Protein AF-A0AAE4YAX9-F1 (afdb_monomer_lite)

Organism: NCBI:txid2699202

Radius of gyration: 27.46 Å; chains: 1; bounding box: 57×36×73 Å

Secondary structure (DSSP, 8-state):
--EE-S-SSPPPPS--HHHHHHHHHHHHHHHHHHHHHHHHHHHHHHS-----------TT---TTTSPPHHHHHHHHHHHHHHHHHHHHHTSGGGS-HHHHHHHGGGTT-EE----S-HHHHHHHHHHHHHH--

Sequence (134 aa):
MPTFPFIKCPFPPNQTQRDLESHLVEVLRKLRRARAVKMVDLSNEAEGAQSTPSEDLPEEIKSPVVHVVNDDHDRISRRAKALTDRRQAASGMAHLKKEDRERLFPLRDGINLFRLANEHRADEIAAEMQAEFP

Foldseek 3Di:
DDFDQPDPFQQQDPDDLVNQLVVVLVVQLVVLVVVVVVVVVVVVVVDPDDDDPDVDPDPVVVDPSNDQDPVNSVVSSVVSVVVSVVSCVRRVCVPPDPVVSVVCVVCNRGDDDDDDPDPVVVVVVVVVVVVVPD

Structure (mmCIF, N/CA/C/O backbone):
data_AF-A0AAE4YAX9-F1
#
_entry.id   AF-A0AAE4YAX9-F1
#
loop_
_atom_site.group_PDB
_atom_site.id
_atom_site.type_symbol
_atom_site.label_atom_id
_atom_site.label_alt_id
_atom_site.label_comp_id
_atom_site.label_asym_id
_atom_site.label_entity_id
_atom_site.label_seq_id
_atom_site.pdbx_PDB_ins_code
_atom_site.Cartn_x
_atom_site.Cartn_y
_atom_site.Cartn_z
_atom_site.occupancy
_atom_site.B_iso_or_equiv
_atom_site.auth_seq_id
_atom_site.auth_comp_id
_atom_site.auth_asym_id
_atom_site.auth_atom_id
_atom_site.pdbx_PDB_model_num
ATOM 1 N N . MET A 1 1 ? -1.340 -14.729 23.002 1.00 66.69 1 MET A N 1
ATOM 2 C CA . MET A 1 1 ? -2.642 -14.063 23.213 1.00 66.69 1 MET A CA 1
ATOM 3 C C . MET A 1 1 ? -3.319 -13.950 21.857 1.00 66.69 1 MET A C 1
ATOM 5 O O . MET A 1 1 ? -2.616 -13.597 20.917 1.00 66.69 1 MET A O 1
ATOM 9 N N . PRO A 1 2 ? -4.596 -14.331 21.708 1.00 79.75 2 PRO A N 1
ATOM 10 C CA . PRO A 1 2 ? -5.304 -14.201 20.437 1.00 79.75 2 PRO A CA 1
ATOM 11 C C . PRO A 1 2 ? -5.568 -12.723 20.109 1.00 79.75 2 PRO A C 1
ATOM 13 O O . PRO A 1 2 ? -6.135 -11.998 20.926 1.00 79.75 2 PRO A O 1
ATOM 16 N N . THR A 1 3 ? -5.154 -12.293 18.918 1.00 82.88 3 THR A N 1
ATOM 17 C CA . THR A 1 3 ? -5.446 -10.970 18.351 1.00 82.88 3 THR A CA 1
ATOM 18 C C . THR A 1 3 ? -6.750 -11.025 17.566 1.00 82.88 3 THR A C 1
ATOM 20 O O . THR A 1 3 ? -6.938 -11.898 16.718 1.00 82.88 3 THR A O 1
ATOM 23 N N . PHE A 1 4 ? -7.655 -10.087 17.833 1.00 83.88 4 PHE A N 1
ATOM 24 C CA . PHE A 1 4 ? -8.945 -9.994 17.154 1.00 83.88 4 PHE A CA 1
ATOM 25 C C . PHE A 1 4 ? -8.946 -8.827 16.166 1.00 83.88 4 PHE A C 1
ATOM 27 O O . PHE A 1 4 ? -8.531 -7.726 16.533 1.00 83.88 4 PHE A O 1
ATOM 34 N N . PRO A 1 5 ? -9.410 -9.023 14.919 1.00 84.62 5 PRO A N 1
ATOM 35 C CA . PRO A 1 5 ? -9.427 -7.952 13.933 1.00 84.62 5 PRO A CA 1
ATOM 36 C C . PRO A 1 5 ? -10.424 -6.864 14.346 1.00 84.62 5 PRO A C 1
ATOM 38 O O . PRO A 1 5 ? -11.595 -7.152 14.586 1.00 84.62 5 PRO A O 1
ATOM 41 N N . PHE A 1 6 ? -9.965 -5.612 14.393 1.00 83.62 6 PHE A N 1
ATOM 42 C CA . PHE A 1 6 ? -10.812 -4.468 14.745 1.00 83.62 6 PHE A CA 1
ATOM 43 C C . PHE A 1 6 ? -11.807 -4.111 13.626 1.00 83.62 6 PHE A C 1
ATOM 45 O O . PHE A 1 6 ? -12.969 -3.821 13.895 1.00 83.62 6 PHE A O 1
ATOM 52 N N . ILE A 1 7 ? -11.378 -4.166 12.358 1.00 82.94 7 ILE A N 1
ATOM 53 C CA . ILE A 1 7 ? -12.213 -3.883 11.178 1.00 82.94 7 ILE A CA 1
ATOM 54 C C . ILE A 1 7 ? -11.975 -4.963 10.115 1.00 82.94 7 ILE A C 1
ATOM 56 O O . ILE A 1 7 ? -10.854 -5.432 9.925 1.00 82.94 7 ILE A O 1
ATOM 60 N N . LYS A 1 8 ? -13.025 -5.327 9.366 1.00 80.19 8 LYS A N 1
ATOM 61 C CA . LYS A 1 8 ? -12.961 -6.229 8.198 1.00 80.19 8 LYS A CA 1
ATOM 62 C C . LYS A 1 8 ? -12.505 -5.511 6.917 1.00 80.19 8 LYS A C 1
ATOM 64 O O . LYS A 1 8 ? -13.091 -5.705 5.857 1.00 80.19 8 LYS A O 1
ATOM 69 N N . CYS A 1 9 ? -11.487 -4.664 7.015 1.00 79.50 9 CYS A N 1
ATOM 70 C CA . CYS A 1 9 ? -10.942 -3.908 5.891 1.00 79.50 9 CYS A CA 1
ATOM 71 C C . CYS A 1 9 ? -9.419 -4.059 5.884 1.00 79.50 9 CYS A C 1
ATOM 73 O O . CYS A 1 9 ? -8.801 -3.927 6.943 1.00 79.50 9 CYS A O 1
ATOM 75 N N . PRO A 1 10 ? -8.793 -4.324 4.726 1.00 80.88 10 PRO A N 1
ATOM 76 C CA . PRO A 1 10 ? -7.345 -4.413 4.657 1.00 80.88 10 PRO A CA 1
ATOM 77 C C . PRO A 1 10 ? -6.744 -3.016 4.815 1.00 80.88 10 PRO A C 1
ATOM 79 O O . PRO A 1 10 ? -7.049 -2.106 4.041 1.00 80.88 10 PRO A O 1
ATOM 82 N N . PHE A 1 11 ? -5.867 -2.843 5.801 1.00 81.00 11 PHE A N 1
ATOM 83 C CA . PHE A 1 11 ? -5.126 -1.597 5.953 1.00 81.00 11 PHE A CA 1
ATOM 84 C C . PHE A 1 11 ? -4.181 -1.420 4.758 1.00 81.00 11 PHE A C 1
ATOM 86 O O . PHE A 1 11 ? -3.467 -2.363 4.395 1.00 81.00 11 PHE A O 1
ATOM 93 N N . PRO A 1 12 ? -4.158 -0.238 4.114 1.00 78.19 12 PRO A N 1
ATOM 94 C CA . PRO A 1 12 ? -3.189 0.014 3.065 1.00 78.19 12 PRO A CA 1
ATOM 95 C C . PRO A 1 12 ? -1.774 -0.087 3.660 1.00 78.19 12 PRO A C 1
ATOM 97 O O . PRO A 1 12 ? -1.552 0.341 4.795 1.00 78.19 12 PRO A O 1
ATOM 100 N N . PRO A 1 13 ? -0.804 -0.655 2.925 1.00 78.12 13 PRO A N 1
ATOM 101 C CA . PRO A 1 13 ? 0.565 -0.752 3.412 1.00 78.12 13 PRO A CA 1
ATOM 102 C C . PRO A 1 13 ? 1.145 0.644 3.666 1.00 78.12 13 PRO A C 1
ATOM 104 O O . PRO A 1 13 ? 0.860 1.575 2.915 1.00 78.12 13 PRO A O 1
ATOM 107 N N . ASN A 1 14 ? 2.041 0.756 4.650 1.00 75.19 14 ASN A N 1
ATOM 108 C CA . ASN A 1 14 ? 2.781 1.981 5.004 1.00 75.19 14 ASN A CA 1
ATOM 109 C C . ASN A 1 14 ? 3.784 2.470 3.947 1.00 75.19 14 ASN A C 1
ATOM 111 O O . ASN A 1 14 ? 4.715 3.205 4.255 1.00 75.19 14 ASN A O 1
ATOM 115 N N . GLN A 1 15 ? 3.627 2.042 2.701 1.00 79.19 15 GLN A N 1
ATOM 116 C CA . GLN A 1 15 ? 4.471 2.486 1.608 1.00 79.19 15 GLN A CA 1
ATOM 117 C C . GLN A 1 15 ? 3.953 3.818 1.092 1.00 79.19 15 GLN A C 1
ATOM 119 O O . GLN A 1 15 ? 2.819 3.921 0.615 1.00 79.19 15 GLN A O 1
ATOM 124 N N . THR A 1 16 ? 4.806 4.829 1.155 1.00 85.31 16 THR A N 1
ATOM 125 C CA . THR A 1 16 ? 4.546 6.110 0.512 1.00 85.31 16 THR A CA 1
ATOM 126 C C . THR A 1 16 ? 4.701 5.982 -1.005 1.00 85.31 16 THR A C 1
ATOM 128 O O . THR A 1 16 ? 5.295 5.032 -1.523 1.00 85.31 16 THR A O 1
ATOM 131 N N . GLN A 1 17 ? 4.190 6.965 -1.751 1.00 87.81 17 GLN A N 1
ATOM 132 C CA . GLN A 1 17 ? 4.397 7.024 -3.201 1.00 87.81 17 GLN A CA 1
ATOM 133 C C . GLN A 1 17 ? 5.893 6.989 -3.561 1.00 87.81 17 GLN A C 1
ATOM 135 O O . GLN A 1 17 ? 6.274 6.301 -4.503 1.00 87.81 17 GLN A O 1
ATOM 140 N N . ARG A 1 18 ? 6.746 7.664 -2.780 1.00 88.44 18 ARG A N 1
ATOM 141 C CA . ARG A 1 18 ? 8.202 7.700 -2.999 1.00 88.44 18 ARG A CA 1
ATOM 142 C C . ARG A 1 18 ? 8.847 6.324 -2.847 1.00 88.44 18 ARG A C 1
ATOM 144 O O . ARG A 1 18 ? 9.735 5.977 -3.625 1.00 88.44 18 ARG A O 1
ATOM 151 N N . ASP A 1 19 ? 8.374 5.527 -1.893 1.00 90.75 19 AS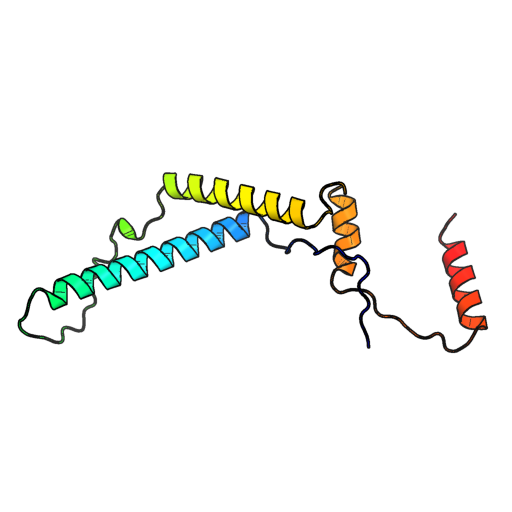P A N 1
ATOM 152 C CA . ASP A 1 19 ? 8.872 4.163 -1.684 1.00 90.75 19 ASP A CA 1
ATOM 153 C C . ASP A 1 19 ? 8.522 3.278 -2.884 1.00 90.75 19 ASP A C 1
ATOM 155 O O . ASP A 1 19 ? 9.345 2.496 -3.360 1.00 90.75 19 ASP A O 1
ATOM 159 N N . LEU A 1 20 ? 7.313 3.451 -3.428 1.00 91.31 20 LEU A N 1
ATOM 160 C CA . LEU A 1 20 ? 6.885 2.759 -4.641 1.00 91.31 20 LEU A CA 1
ATOM 161 C C . LEU A 1 20 ? 7.683 3.194 -5.867 1.00 91.31 20 LEU A C 1
ATOM 163 O O . LEU A 1 20 ? 8.070 2.345 -6.664 1.00 91.31 20 LEU A O 1
ATOM 167 N N . GLU A 1 21 ? 7.951 4.487 -6.026 1.00 92.81 21 GLU A N 1
ATOM 168 C CA . GLU A 1 21 ? 8.785 4.993 -7.118 1.00 92.81 21 GLU A CA 1
ATOM 169 C C . GLU A 1 21 ? 10.198 4.406 -7.048 1.00 92.81 21 GLU A C 1
ATOM 171 O O . GLU A 1 21 ? 10.691 3.869 -8.041 1.00 92.81 21 GLU A O 1
ATOM 176 N N . SER A 1 22 ? 10.805 4.416 -5.860 1.00 90.44 22 SER A N 1
ATOM 177 C CA . SER A 1 22 ? 12.138 3.855 -5.610 1.00 90.44 22 SER A CA 1
ATOM 178 C C . SER A 1 22 ? 12.183 2.362 -5.936 1.00 90.44 22 SER A C 1
ATOM 180 O O . SER A 1 22 ? 13.032 1.908 -6.706 1.00 90.44 22 SER A O 1
ATOM 182 N N . HIS A 1 23 ? 11.194 1.603 -5.458 1.00 92.25 23 HIS A N 1
ATOM 183 C CA . HIS A 1 23 ? 11.066 0.183 -5.768 1.00 92.25 23 HIS A CA 1
ATOM 184 C C . HIS A 1 23 ? 10.883 -0.064 -7.275 1.00 92.25 23 HIS A C 1
ATOM 186 O O . HIS A 1 23 ? 11.473 -0.985 -7.842 1.00 92.25 23 HIS A O 1
ATOM 192 N N . LEU A 1 24 ? 10.045 0.717 -7.959 1.00 91.94 24 LEU A N 1
ATOM 193 C CA . LEU A 1 24 ? 9.811 0.554 -9.397 1.00 91.94 24 LEU A CA 1
ATOM 194 C C . LEU A 1 24 ? 11.066 0.869 -10.218 1.00 91.94 24 LEU A C 1
ATOM 196 O O . LEU A 1 24 ? 11.340 0.166 -11.194 1.00 91.94 24 LEU A O 1
ATOM 200 N N . VAL A 1 25 ? 11.853 1.863 -9.801 1.00 91.69 25 VAL A N 1
ATOM 201 C CA . VAL A 1 25 ? 13.171 2.161 -10.376 1.00 91.69 25 VAL A CA 1
ATOM 202 C C . VAL A 1 25 ? 14.111 0.966 -10.222 1.00 91.69 25 VAL A C 1
ATOM 204 O O . VAL A 1 25 ? 14.736 0.546 -11.197 1.00 91.69 25 VAL A O 1
ATOM 207 N N . GLU A 1 26 ? 14.200 0.382 -9.027 1.00 90.06 26 GLU A N 1
ATOM 208 C CA . GLU A 1 26 ? 15.046 -0.788 -8.779 1.00 90.06 26 GLU A CA 1
ATOM 209 C C . GLU A 1 26 ? 14.636 -1.994 -9.622 1.00 90.06 26 GLU A C 1
ATOM 211 O O . GLU A 1 26 ? 15.487 -2.647 -10.230 1.00 90.06 26 GLU A O 1
ATOM 216 N N . VAL A 1 27 ? 13.334 -2.277 -9.702 1.00 91.94 27 VAL A N 1
ATOM 217 C CA . VAL A 1 27 ? 12.805 -3.361 -10.537 1.00 91.94 27 VAL A CA 1
ATOM 218 C C . VAL A 1 27 ? 13.134 -3.119 -12.004 1.00 91.94 27 VAL A C 1
ATOM 220 O O . VAL A 1 27 ? 13.616 -4.029 -12.673 1.00 91.94 27 VAL A O 1
ATOM 223 N N . LEU A 1 28 ? 12.937 -1.900 -12.508 1.00 90.00 28 LEU A N 1
ATOM 224 C CA . LEU A 1 28 ? 13.267 -1.560 -13.889 1.00 90.00 28 LEU A CA 1
ATOM 225 C C . LEU A 1 28 ? 14.763 -1.762 -14.161 1.00 90.00 28 LEU A C 1
ATOM 227 O O . LEU A 1 28 ? 15.114 -2.401 -15.152 1.00 90.00 28 LEU A O 1
ATOM 231 N N . ARG A 1 29 ? 15.647 -1.314 -13.261 1.00 87.75 29 ARG A N 1
ATOM 232 C CA . ARG A 1 29 ? 17.095 -1.554 -13.379 1.00 87.75 29 ARG A CA 1
ATOM 233 C C . ARG A 1 29 ? 17.419 -3.047 -13.421 1.00 87.75 29 ARG A C 1
ATOM 235 O O . ARG A 1 29 ? 18.185 -3.470 -14.284 1.00 87.75 29 ARG A O 1
ATOM 242 N N . LYS A 1 30 ? 16.818 -3.854 -12.538 1.00 87.50 30 LYS A N 1
ATOM 243 C CA . LYS A 1 30 ? 16.994 -5.318 -12.521 1.00 87.50 30 LYS A CA 1
ATOM 244 C C . LYS A 1 30 ? 16.550 -5.953 -13.840 1.00 87.50 30 LYS A C 1
ATOM 246 O O . LYS A 1 30 ? 17.301 -6.733 -14.417 1.00 87.50 30 LYS A O 1
ATOM 251 N N . LEU A 1 31 ? 15.379 -5.573 -14.353 1.00 88.06 31 LEU A N 1
ATOM 252 C CA . LEU A 1 31 ? 14.851 -6.082 -15.622 1.00 88.06 31 LEU A CA 1
ATOM 253 C C . LEU A 1 31 ? 15.750 -5.725 -16.808 1.00 88.06 31 LEU A C 1
ATOM 255 O O . LEU A 1 31 ? 15.982 -6.559 -17.681 1.00 88.06 31 LEU A O 1
ATOM 259 N N . ARG A 1 32 ? 16.284 -4.501 -16.841 1.00 86.75 32 ARG A N 1
ATOM 260 C CA . ARG A 1 32 ? 17.180 -4.071 -17.920 1.00 86.75 32 ARG A CA 1
ATOM 261 C C . ARG A 1 32 ? 18.543 -4.752 -17.856 1.00 86.75 32 ARG A C 1
ATOM 263 O O . ARG A 1 32 ? 19.043 -5.150 -18.900 1.00 86.75 32 ARG A O 1
ATOM 270 N N . ARG A 1 33 ? 19.093 -4.974 -16.657 1.00 82.81 33 ARG A N 1
ATOM 271 C CA . ARG A 1 33 ? 20.307 -5.788 -16.467 1.00 82.81 33 ARG A CA 1
ATOM 272 C C . ARG A 1 33 ? 20.104 -7.221 -16.950 1.00 82.81 33 ARG A C 1
ATOM 274 O O . ARG A 1 33 ? 20.892 -7.696 -17.754 1.00 82.81 33 ARG A O 1
ATOM 281 N N . ALA A 1 34 ? 19.018 -7.872 -16.533 1.00 83.25 34 ALA A N 1
ATOM 282 C CA . ALA A 1 34 ? 18.699 -9.230 -16.976 1.00 83.25 34 ALA A CA 1
ATOM 283 C C . ALA A 1 34 ? 18.532 -9.315 -18.503 1.00 83.25 34 ALA A C 1
ATOM 285 O O . ALA A 1 34 ? 18.982 -10.267 -19.134 1.00 83.25 34 ALA A O 1
ATOM 286 N N . ARG A 1 35 ? 17.922 -8.291 -19.115 1.00 82.94 35 ARG A N 1
ATOM 287 C CA . ARG A 1 35 ? 17.790 -8.200 -20.573 1.00 82.94 35 ARG A CA 1
ATOM 288 C C . ARG A 1 35 ? 19.134 -8.004 -21.278 1.00 82.94 35 ARG A C 1
ATOM 290 O O . ARG A 1 35 ? 19.319 -8.587 -22.339 1.00 82.94 35 ARG A O 1
ATOM 297 N N . ALA A 1 36 ? 20.032 -7.197 -20.716 1.00 80.50 36 ALA A N 1
ATOM 298 C CA . ALA A 1 36 ? 21.367 -6.977 -21.267 1.00 80.50 36 ALA A CA 1
ATOM 299 C C . ALA A 1 36 ? 22.207 -8.261 -21.223 1.00 80.50 36 ALA A C 1
ATOM 301 O O . ALA A 1 36 ? 22.752 -8.642 -22.250 1.00 80.50 36 ALA A O 1
ATOM 302 N N . VAL A 1 37 ? 22.218 -8.970 -20.086 1.00 77.06 37 VAL A N 1
ATOM 303 C CA . VAL A 1 37 ? 22.892 -10.277 -19.943 1.00 77.06 37 VAL A CA 1
ATOM 304 C C . VAL A 1 37 ? 22.374 -11.261 -20.989 1.00 77.06 37 VAL A C 1
ATOM 306 O O . VAL A 1 37 ? 23.148 -11.773 -21.785 1.00 77.06 37 VAL A O 1
ATOM 309 N N . LYS A 1 38 ? 21.047 -11.401 -21.105 1.00 77.19 38 LYS A N 1
ATOM 310 C CA . LYS A 1 38 ? 20.438 -12.272 -22.117 1.00 77.19 38 LYS A CA 1
ATOM 311 C C . LYS A 1 38 ? 20.818 -11.894 -23.555 1.00 77.19 38 LYS A C 1
ATOM 313 O O . LYS A 1 38 ? 20.895 -12.771 -24.405 1.00 77.19 38 LYS A O 1
ATOM 318 N N . MET A 1 39 ? 20.992 -10.605 -23.859 1.00 73.94 39 MET A N 1
ATOM 319 C CA . MET A 1 39 ? 21.437 -10.177 -25.190 1.00 73.94 39 MET A CA 1
ATOM 320 C C . MET A 1 39 ? 22.879 -10.596 -25.475 1.00 73.94 39 MET A C 1
ATOM 322 O O . MET A 1 39 ? 23.140 -11.049 -26.583 1.00 73.94 39 MET A O 1
ATOM 326 N N . VAL A 1 40 ? 23.771 -10.479 -24.488 1.00 72.38 40 VAL A N 1
ATOM 327 C CA . VAL A 1 40 ? 25.172 -10.912 -24.602 1.00 72.38 40 VAL A CA 1
ATOM 328 C C . VAL A 1 40 ? 25.267 -12.434 -24.751 1.00 72.38 40 VAL A C 1
ATOM 330 O O . VAL A 1 40 ? 26.001 -12.924 -25.606 1.00 72.38 40 VAL A O 1
ATOM 333 N N . ASP A 1 41 ? 24.470 -13.187 -23.992 1.00 68.00 41 ASP A N 1
ATOM 334 C CA . ASP A 1 41 ? 24.428 -14.649 -24.103 1.00 68.00 41 ASP A CA 1
ATOM 335 C C . ASP A 1 41 ? 23.976 -15.085 -25.509 1.00 68.00 41 ASP A C 1
ATOM 337 O O . ASP A 1 41 ? 24.591 -15.944 -26.130 1.00 68.00 41 ASP A O 1
ATOM 341 N N . LEU A 1 42 ? 22.941 -14.441 -26.066 1.00 65.19 42 LEU A N 1
ATOM 342 C CA . LEU A 1 42 ? 22.447 -14.739 -27.418 1.00 65.19 42 LEU A CA 1
ATOM 343 C C . LEU A 1 42 ? 23.463 -14.418 -28.524 1.00 65.19 42 LEU A C 1
ATOM 345 O O . LEU A 1 42 ? 23.461 -15.105 -29.544 1.00 65.19 42 LEU A O 1
ATOM 349 N N . SER A 1 43 ? 24.300 -13.388 -28.359 1.00 66.12 43 SER A N 1
ATOM 350 C CA . SER A 1 43 ? 25.381 -13.106 -29.313 1.00 66.12 43 SER A CA 1
ATOM 351 C C . SER A 1 43 ? 26.513 -14.130 -29.225 1.00 66.12 43 SER A C 1
ATOM 353 O O . SER A 1 43 ? 27.028 -14.537 -30.261 1.00 66.12 43 SER A O 1
ATOM 355 N N . ASN A 1 44 ? 26.848 -14.604 -28.021 1.00 62.28 44 ASN A N 1
ATOM 356 C CA . ASN A 1 44 ? 27.920 -15.584 -27.822 1.00 62.28 44 ASN A CA 1
ATOM 357 C C . ASN A 1 44 ? 27.555 -16.980 -28.354 1.00 62.28 44 ASN A C 1
ATOM 359 O O . ASN A 1 44 ? 28.419 -17.690 -28.851 1.00 62.28 44 ASN A O 1
ATOM 363 N N . GLU A 1 45 ? 26.279 -17.370 -28.303 1.00 58.09 45 GLU A N 1
ATOM 364 C CA . GLU A 1 45 ? 25.809 -18.655 -28.851 1.00 58.09 45 GLU A CA 1
ATOM 365 C C . GL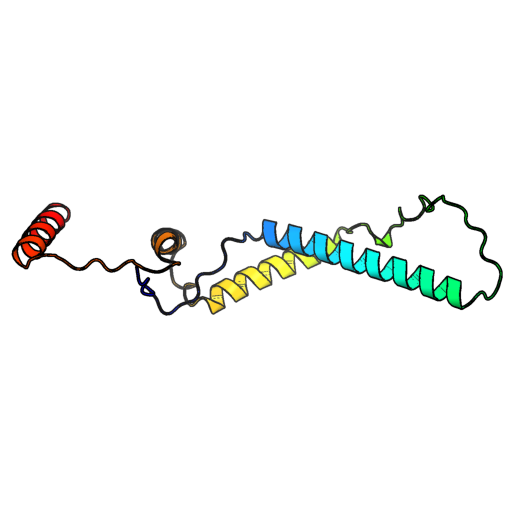U A 1 45 ? 25.724 -18.666 -30.393 1.00 58.09 45 GLU A C 1
ATOM 367 O O . GLU A 1 45 ? 25.700 -19.730 -31.011 1.00 58.09 45 GLU A O 1
ATOM 372 N N . ALA A 1 46 ? 25.663 -17.493 -31.037 1.00 59.16 46 ALA A N 1
ATOM 373 C CA . ALA A 1 46 ? 25.630 -17.370 -32.498 1.00 59.16 46 ALA A CA 1
ATOM 374 C C . ALA A 1 46 ? 27.032 -17.427 -33.135 1.00 59.16 46 ALA A C 1
ATOM 376 O O . ALA A 1 46 ? 27.168 -17.841 -34.288 1.00 59.16 46 ALA A O 1
ATOM 377 N N . GLU A 1 47 ? 28.071 -17.053 -32.387 1.00 52.88 47 GLU A N 1
ATOM 378 C CA . GLU A 1 47 ? 29.469 -17.146 -32.806 1.00 52.88 47 GLU A CA 1
ATOM 379 C C . GLU A 1 47 ? 30.120 -18.393 -32.198 1.00 52.88 47 GLU A C 1
ATOM 381 O O . GLU A 1 47 ? 30.775 -18.360 -31.160 1.00 52.88 47 GLU A O 1
ATOM 386 N N . GLY A 1 48 ? 29.949 -19.542 -32.852 1.00 53.12 48 GLY A N 1
ATOM 387 C CA . GLY A 1 48 ? 30.693 -20.741 -32.485 1.00 53.12 48 GLY A CA 1
ATOM 388 C C . GLY A 1 48 ? 32.186 -20.592 -32.788 1.00 53.12 48 GLY A C 1
ATOM 389 O O . GLY A 1 48 ? 32.593 -20.958 -33.883 1.00 53.12 48 GLY A O 1
ATOM 390 N N . ALA A 1 49 ? 33.001 -20.103 -31.844 1.00 50.09 49 ALA A N 1
ATOM 391 C CA . ALA A 1 49 ? 34.440 -20.390 -31.746 1.00 50.09 49 ALA A CA 1
ATOM 392 C C . ALA A 1 49 ? 35.117 -19.721 -30.530 1.00 50.09 49 ALA A C 1
ATOM 394 O O . ALA A 1 49 ? 35.133 -18.507 -30.400 1.00 50.09 49 ALA A O 1
ATOM 395 N N . GLN A 1 50 ? 35.811 -20.559 -29.752 1.00 43.12 50 GLN A N 1
ATOM 396 C CA . GLN A 1 50 ? 36.983 -20.258 -28.911 1.00 43.12 50 GLN A CA 1
ATOM 397 C C . GLN A 1 50 ? 36.785 -19.346 -27.690 1.00 43.12 50 GLN A C 1
ATOM 399 O O . GLN A 1 50 ? 36.957 -18.133 -27.713 1.00 43.12 50 GLN A O 1
ATOM 404 N N . SER A 1 51 ? 36.577 -20.014 -26.558 1.00 50.41 51 SER A N 1
ATOM 405 C CA . SER A 1 51 ? 36.782 -19.501 -25.211 1.00 50.41 51 SER A CA 1
ATOM 406 C C . SER A 1 51 ? 38.265 -19.211 -24.934 1.00 50.41 51 SER A C 1
ATOM 408 O O . SER A 1 51 ? 39.082 -20.124 -24.810 1.00 50.41 51 SER A O 1
ATOM 410 N N . THR A 1 52 ? 38.603 -17.936 -24.748 1.00 47.41 52 THR A N 1
ATOM 411 C CA . THR A 1 52 ? 39.729 -17.511 -23.906 1.00 47.41 52 THR A CA 1
ATOM 412 C C . THR A 1 52 ? 39.170 -17.017 -22.563 1.00 47.41 52 THR A C 1
ATOM 414 O O . THR A 1 52 ? 38.222 -16.232 -22.554 1.00 47.41 52 THR A O 1
ATOM 417 N N . PRO A 1 53 ? 39.699 -17.455 -21.404 1.00 50.31 53 PRO A N 1
ATOM 418 C CA . PRO A 1 53 ? 39.298 -16.907 -20.115 1.00 50.31 53 PRO A CA 1
ATOM 419 C C . PRO A 1 53 ? 40.064 -15.602 -19.879 1.00 50.31 53 PRO A C 1
ATOM 421 O O . PRO A 1 53 ? 41.158 -15.604 -19.322 1.00 50.31 53 PRO A O 1
ATOM 424 N N . SER A 1 54 ? 39.518 -14.485 -20.353 1.00 49.16 54 SER A N 1
ATOM 425 C CA . SER A 1 54 ? 39.946 -13.149 -19.932 1.00 49.16 54 SER A CA 1
ATOM 426 C C . SER A 1 54 ? 39.041 -12.682 -18.792 1.00 49.16 54 SER A C 1
ATOM 428 O O . SER A 1 54 ? 37.860 -12.416 -19.005 1.00 49.16 54 SER A O 1
ATOM 430 N N . GLU A 1 55 ? 39.605 -12.609 -17.584 1.00 50.44 55 GLU A N 1
ATOM 431 C CA . GLU A 1 55 ? 38.980 -12.188 -16.316 1.00 50.44 55 GLU A CA 1
ATOM 432 C C . GLU A 1 55 ? 38.594 -10.697 -16.245 1.00 50.44 55 GLU A C 1
ATOM 434 O O . GLU A 1 55 ? 38.343 -10.172 -15.163 1.00 50.44 55 GLU A O 1
ATOM 439 N N . ASP A 1 56 ? 38.458 -10.011 -17.375 1.00 48.09 56 ASP A N 1
ATOM 440 C CA . ASP A 1 56 ? 38.066 -8.607 -17.405 1.00 48.09 56 ASP A CA 1
ATOM 441 C C . ASP A 1 56 ? 36.636 -8.491 -17.933 1.00 48.09 56 ASP A C 1
ATOM 443 O O . ASP A 1 56 ? 36.381 -8.437 -19.136 1.00 48.09 56 ASP A O 1
ATOM 447 N N . LEU A 1 57 ? 35.673 -8.464 -17.007 1.00 50.56 57 LEU A N 1
ATOM 448 C CA . LEU A 1 57 ? 34.317 -7.991 -17.292 1.00 50.56 57 LEU A CA 1
ATOM 449 C C . LEU A 1 57 ? 34.428 -6.591 -17.925 1.00 50.56 57 LEU A C 1
ATOM 451 O O . LEU A 1 57 ? 34.898 -5.671 -17.251 1.00 50.56 57 LEU A O 1
ATOM 455 N N . PRO A 1 58 ? 34.004 -6.388 -19.186 1.00 46.09 58 PRO A N 1
ATOM 456 C CA . PRO A 1 58 ? 34.208 -5.116 -19.856 1.00 46.09 58 PRO A CA 1
ATOM 457 C C . PRO A 1 58 ? 33.415 -4.016 -19.146 1.00 46.09 58 PRO A C 1
ATOM 459 O O . PRO A 1 58 ? 32.206 -4.129 -18.913 1.00 46.09 58 PRO A O 1
ATOM 462 N N . GLU A 1 59 ? 34.088 -2.902 -18.850 1.00 51.97 59 GLU A N 1
ATOM 463 C CA . GLU A 1 59 ? 33.490 -1.681 -18.293 1.00 51.97 59 GLU A CA 1
ATOM 464 C C . GLU A 1 59 ? 32.379 -1.065 -19.181 1.00 51.97 59 GLU A C 1
ATOM 466 O O . GLU A 1 59 ? 31.758 -0.065 -18.810 1.00 51.97 59 GLU A O 1
ATOM 471 N N . GLU A 1 60 ? 32.088 -1.665 -20.339 1.00 46.78 60 GLU A N 1
ATOM 472 C CA . GLU A 1 60 ? 31.066 -1.271 -21.313 1.00 46.78 60 GLU A CA 1
ATOM 473 C C . GLU A 1 60 ? 29.623 -1.624 -20.922 1.00 46.78 60 GLU A C 1
ATOM 475 O O . GLU A 1 60 ? 28.679 -1.149 -21.557 1.00 46.78 60 GLU A O 1
ATOM 480 N N . ILE A 1 61 ? 29.388 -2.299 -19.788 1.00 47.03 61 ILE A N 1
ATOM 481 C CA . ILE A 1 61 ? 28.050 -2.315 -19.151 1.00 47.03 61 ILE A CA 1
ATOM 482 C C . ILE A 1 61 ? 27.761 -0.971 -18.431 1.00 47.03 61 ILE A C 1
ATOM 484 O O . ILE A 1 61 ? 26.951 -0.879 -17.512 1.00 47.03 61 ILE A O 1
ATOM 488 N N . LYS A 1 62 ? 28.392 0.123 -18.870 1.00 45.06 62 LYS A N 1
ATOM 489 C CA . LYS A 1 62 ? 27.934 1.512 -18.701 1.00 45.06 62 LYS A CA 1
ATOM 490 C C . LYS A 1 62 ? 27.054 1.928 -19.893 1.00 45.06 62 LYS A C 1
ATOM 492 O O . LYS A 1 62 ? 27.094 3.066 -20.348 1.00 45.06 62 LYS A O 1
ATOM 497 N N . SER A 1 63 ? 26.278 0.999 -20.455 1.00 48.25 63 SER A N 1
ATOM 498 C CA . SER A 1 63 ? 25.411 1.293 -21.592 1.00 48.25 63 SER A CA 1
ATOM 499 C C . SER A 1 63 ? 24.187 2.129 -21.165 1.00 48.25 63 SER A C 1
ATOM 501 O O . SER A 1 63 ? 23.625 1.920 -20.080 1.00 48.25 63 SER A O 1
ATOM 503 N N . PRO A 1 64 ? 23.687 3.033 -22.034 1.00 50.53 64 PRO A N 1
ATOM 504 C CA . PRO A 1 64 ? 22.462 3.819 -21.814 1.00 50.53 64 PRO A CA 1
ATOM 505 C C . PRO A 1 64 ? 21.209 2.955 -21.576 1.00 50.53 64 PRO A C 1
ATOM 507 O O . PRO A 1 64 ? 20.166 3.463 -21.175 1.00 50.53 64 PRO A O 1
ATOM 510 N N . VAL A 1 65 ? 21.313 1.635 -21.765 1.00 53.69 65 VAL A N 1
ATOM 511 C CA . VAL A 1 65 ? 20.266 0.653 -21.483 1.00 53.69 65 VAL A CA 1
ATOM 512 C C . VAL A 1 65 ? 19.962 0.574 -19.984 1.00 53.69 65 VAL A C 1
ATOM 514 O O . VAL A 1 65 ? 18.810 0.376 -19.619 1.00 53.69 65 VAL A O 1
ATOM 517 N N . VAL A 1 66 ? 20.927 0.772 -19.081 1.00 56.97 66 VAL A N 1
ATOM 518 C CA . VAL A 1 66 ? 20.689 0.623 -17.626 1.00 56.97 66 VAL A CA 1
ATOM 519 C C . VAL A 1 66 ? 20.195 1.921 -16.967 1.00 56.97 66 VAL A C 1
ATOM 521 O O . VAL A 1 66 ? 19.613 1.882 -15.878 1.00 56.97 66 VAL A O 1
ATOM 524 N N . HIS A 1 67 ? 20.362 3.068 -17.628 1.00 63.75 67 HIS A N 1
ATOM 525 C CA . HIS A 1 67 ? 19.992 4.371 -17.079 1.00 63.75 67 HIS A CA 1
ATOM 526 C C . HIS A 1 67 ? 18.490 4.639 -17.193 1.00 63.75 67 HIS A C 1
ATOM 528 O O . HIS A 1 67 ? 17.873 4.440 -18.236 1.00 63.75 67 HIS A O 1
ATOM 534 N N . VAL A 1 68 ? 17.892 5.092 -16.092 1.00 69.19 68 VAL A N 1
ATOM 5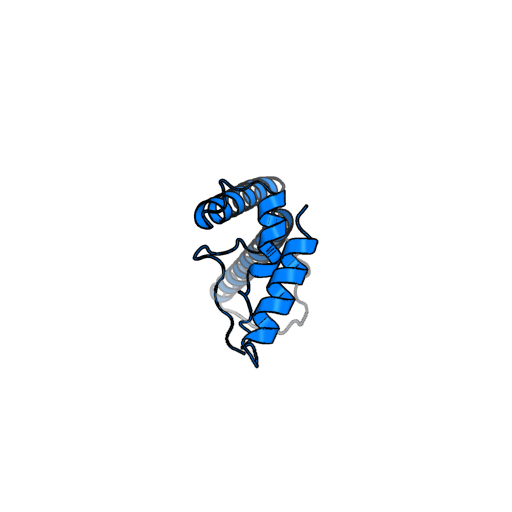35 C CA . VAL A 1 68 ? 16.495 5.536 -16.059 1.00 69.19 68 VAL A CA 1
ATOM 536 C C . VAL A 1 68 ? 16.443 6.911 -16.713 1.00 69.19 68 VAL A C 1
ATOM 538 O O . VAL A 1 68 ? 17.120 7.828 -16.256 1.00 69.19 68 VAL A O 1
ATOM 541 N N . VAL A 1 69 ? 15.697 7.030 -17.808 1.00 79.62 69 VAL A N 1
ATOM 542 C CA . VAL A 1 69 ? 15.538 8.289 -18.547 1.00 79.62 69 VAL A CA 1
ATOM 543 C C . VAL A 1 69 ? 14.363 9.071 -17.947 1.00 79.62 69 VAL A C 1
ATOM 545 O O . VAL A 1 69 ? 13.516 8.497 -17.263 1.00 79.62 69 VAL A O 1
ATOM 548 N N . ASN A 1 70 ? 14.275 10.377 -18.197 1.00 80.06 70 ASN A N 1
ATOM 549 C CA . ASN A 1 70 ? 13.178 11.224 -17.707 1.00 80.06 70 ASN A CA 1
ATOM 550 C C . ASN A 1 70 ? 11.781 10.654 -18.043 1.00 80.06 70 ASN A C 1
ATOM 552 O O . ASN A 1 70 ? 10.912 10.607 -17.177 1.00 80.06 70 ASN A O 1
ATOM 556 N N . ASP A 1 71 ? 11.595 10.096 -19.243 1.00 85.81 71 ASP A N 1
ATOM 557 C CA . ASP A 1 71 ? 10.346 9.426 -19.638 1.00 85.81 71 ASP A CA 1
ATOM 558 C C . ASP A 1 71 ? 9.992 8.220 -18.750 1.00 85.81 71 ASP A C 1
ATOM 560 O O . ASP A 1 71 ? 8.815 7.919 -18.520 1.00 85.81 71 ASP A O 1
ATOM 564 N N . ASP A 1 72 ? 10.997 7.502 -18.243 1.00 86.56 72 ASP A N 1
ATOM 565 C CA . ASP A 1 72 ? 10.776 6.404 -17.306 1.00 86.56 72 ASP A CA 1
ATOM 566 C C . ASP A 1 72 ? 10.331 6.934 -15.948 1.00 86.56 72 ASP A C 1
ATOM 568 O O . ASP A 1 72 ? 9.430 6.352 -15.346 1.00 86.56 72 ASP A O 1
ATOM 572 N N . HIS A 1 73 ? 10.914 8.043 -15.483 1.00 88.31 73 HIS A N 1
ATOM 573 C CA . HIS A 1 73 ? 10.496 8.696 -14.244 1.00 88.31 73 HIS A CA 1
ATOM 574 C C . HIS A 1 73 ? 9.027 9.127 -14.307 1.00 88.31 73 HIS A C 1
ATOM 576 O O . HIS A 1 73 ? 8.270 8.832 -13.381 1.00 88.31 73 HIS A O 1
ATOM 582 N N . ASP A 1 74 ? 8.585 9.705 -15.424 1.00 91.19 74 ASP A N 1
ATOM 583 C CA . ASP A 1 74 ? 7.182 10.078 -15.634 1.00 91.19 74 ASP A CA 1
ATOM 584 C C . ASP A 1 74 ? 6.245 8.867 -15.667 1.00 91.19 74 ASP A C 1
ATOM 586 O O . ASP A 1 74 ? 5.134 8.888 -15.128 1.00 91.19 74 ASP A O 1
ATOM 590 N N . ARG A 1 75 ? 6.673 7.767 -16.292 1.00 92.56 75 ARG A N 1
ATOM 591 C CA . ARG A 1 75 ? 5.890 6.523 -16.293 1.00 92.56 75 ARG A CA 1
ATOM 592 C C . ARG A 1 75 ? 5.823 5.905 -14.903 1.00 92.56 75 ARG A C 1
ATOM 594 O O . ARG A 1 75 ? 4.772 5.389 -14.521 1.00 92.56 75 ARG A O 1
ATOM 601 N N . ILE A 1 76 ? 6.925 5.933 -14.161 1.00 93.12 76 ILE A N 1
ATOM 602 C CA . ILE A 1 76 ? 7.022 5.386 -12.809 1.00 93.12 76 ILE A CA 1
ATOM 603 C C . ILE A 1 76 ? 6.157 6.198 -11.848 1.00 93.12 76 ILE A C 1
ATOM 605 O O . ILE A 1 76 ? 5.368 5.592 -11.129 1.00 93.12 76 ILE A O 1
ATOM 609 N N . SER A 1 77 ? 6.211 7.530 -11.895 1.00 92.75 77 SER A N 1
ATOM 610 C CA . SER A 1 77 ? 5.397 8.396 -11.033 1.00 92.75 77 SER A CA 1
ATOM 611 C C . SER A 1 77 ? 3.899 8.195 -11.281 1.00 92.75 77 SER A C 1
ATOM 613 O O . SER A 1 77 ? 3.131 7.964 -10.343 1.00 92.75 77 SER A O 1
ATOM 615 N N . ARG A 1 78 ? 3.469 8.147 -12.552 1.00 93.75 78 ARG A N 1
ATOM 616 C CA . ARG A 1 78 ? 2.073 7.839 -12.919 1.00 93.75 78 ARG A CA 1
ATOM 617 C C . ARG A 1 78 ? 1.636 6.467 -12.407 1.00 93.75 78 ARG A C 1
ATOM 619 O O . ARG A 1 78 ? 0.519 6.323 -11.911 1.00 93.75 78 ARG A O 1
ATOM 626 N N . ARG A 1 79 ? 2.500 5.453 -12.518 1.00 94.69 79 ARG A N 1
ATOM 627 C CA . ARG A 1 79 ? 2.215 4.092 -12.032 1.00 94.69 79 ARG A CA 1
ATOM 628 C C . ARG A 1 79 ? 2.159 4.022 -10.511 1.00 94.69 79 ARG A C 1
ATOM 630 O O . ARG A 1 79 ? 1.251 3.380 -9.991 1.00 94.69 79 ARG A O 1
ATOM 637 N N . ALA A 1 80 ? 3.088 4.676 -9.818 1.00 94.19 80 ALA A N 1
ATOM 638 C CA . ALA A 1 80 ? 3.122 4.735 -8.363 1.00 94.19 80 ALA A CA 1
ATOM 639 C C . ALA A 1 80 ? 1.844 5.385 -7.826 1.00 94.19 80 ALA A C 1
ATOM 641 O O . ALA A 1 80 ? 1.161 4.773 -7.010 1.00 94.19 80 ALA A O 1
ATOM 642 N N . LYS A 1 81 ? 1.452 6.540 -8.381 1.00 92.44 81 LYS A N 1
ATOM 643 C CA . LYS A 1 81 ? 0.195 7.217 -8.037 1.00 92.44 81 LYS A CA 1
ATOM 644 C C . LYS A 1 81 ? -1.037 6.344 -8.305 1.00 92.44 81 LYS A C 1
ATOM 646 O O . LYS A 1 81 ? -1.882 6.159 -7.438 1.00 92.44 81 LYS A O 1
ATOM 651 N N . ALA A 1 82 ? -1.125 5.725 -9.483 1.00 92.88 82 ALA A N 1
ATOM 652 C CA . ALA A 1 82 ? -2.249 4.840 -9.790 1.00 92.88 82 ALA A CA 1
ATOM 653 C C . ALA A 1 82 ? -2.318 3.625 -8.843 1.00 92.88 82 ALA A C 1
ATOM 655 O O . ALA A 1 82 ? -3.404 3.130 -8.541 1.00 92.88 82 ALA A O 1
ATOM 656 N N . LEU A 1 83 ? -1.172 3.118 -8.381 1.00 91.44 83 LEU A N 1
ATOM 657 C CA . LEU A 1 83 ? -1.119 2.008 -7.436 1.00 91.44 83 LEU A CA 1
ATOM 658 C C . LEU A 1 83 ? -1.543 2.439 -6.028 1.00 91.44 83 LEU A C 1
ATOM 660 O O . LEU A 1 83 ? -2.297 1.704 -5.390 1.00 91.44 83 LEU A O 1
ATOM 664 N N . THR A 1 84 ? -1.105 3.609 -5.553 1.00 88.75 84 THR A N 1
ATOM 665 C CA . THR A 1 84 ? -1.550 4.151 -4.259 1.00 88.75 84 THR A CA 1
ATOM 666 C C . THR A 1 84 ? -3.054 4.379 -4.253 1.00 88.75 84 THR A C 1
ATOM 668 O O . THR A 1 84 ? -3.731 3.920 -3.334 1.00 88.75 84 THR A O 1
ATOM 671 N N . ASP A 1 85 ? -3.592 4.977 -5.318 1.00 87.50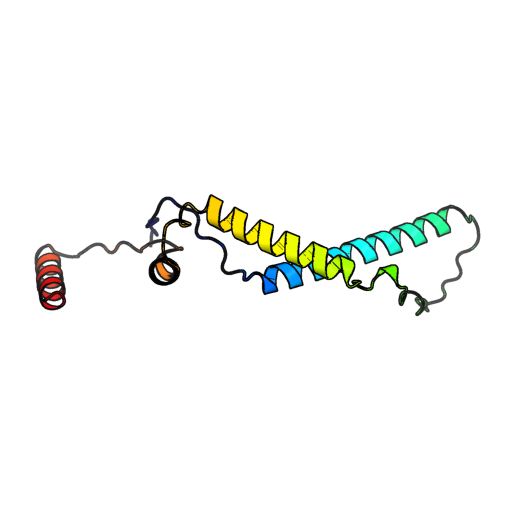 85 ASP A N 1
ATOM 672 C CA . ASP A 1 85 ? -5.019 5.285 -5.429 1.00 87.50 85 ASP A CA 1
ATOM 673 C C . ASP A 1 85 ? -5.863 4.003 -5.437 1.00 87.50 85 ASP A C 1
ATOM 675 O O . ASP A 1 85 ? -6.850 3.891 -4.709 1.00 87.50 85 ASP A O 1
ATOM 679 N N . ARG A 1 86 ? -5.436 2.976 -6.188 1.00 88.50 86 ARG A N 1
ATOM 680 C CA . ARG A 1 86 ? -6.115 1.669 -6.197 1.00 88.50 86 ARG A CA 1
ATOM 681 C C . ARG A 1 86 ? -6.043 0.956 -4.852 1.00 88.50 86 ARG A C 1
ATOM 683 O O . ARG A 1 86 ? -7.038 0.371 -4.438 1.00 88.50 86 ARG A O 1
ATOM 690 N N . ARG A 1 87 ? -4.899 0.998 -4.160 1.00 87.69 87 ARG A N 1
ATOM 691 C CA . ARG A 1 87 ? -4.760 0.415 -2.812 1.00 87.69 87 ARG A CA 1
ATOM 692 C C . ARG A 1 87 ? -5.681 1.111 -1.813 1.00 87.69 87 ARG A C 1
ATOM 694 O O . ARG A 1 87 ? -6.306 0.444 -0.997 1.00 87.69 87 ARG A O 1
ATOM 701 N N . GLN A 1 88 ? -5.799 2.432 -1.907 1.00 84.25 88 GLN A N 1
ATOM 702 C CA . GLN A 1 88 ? -6.692 3.210 -1.056 1.00 84.25 88 GLN A CA 1
ATOM 703 C C . GLN A 1 88 ? -8.173 2.953 -1.367 1.00 84.25 88 GLN A C 1
ATOM 705 O O . GLN A 1 88 ? -8.986 2.900 -0.450 1.00 84.25 88 GLN A O 1
ATOM 710 N N . ALA A 1 89 ? -8.535 2.761 -2.637 1.00 85.44 89 ALA A N 1
ATOM 711 C CA . ALA A 1 89 ? -9.890 2.362 -3.011 1.00 85.44 89 ALA A CA 1
ATOM 712 C C . ALA A 1 89 ? -10.219 0.941 -2.515 1.00 85.44 89 ALA A C 1
ATOM 714 O O . ALA A 1 89 ? -11.290 0.713 -1.958 1.00 85.44 89 ALA A O 1
ATOM 715 N N . ALA A 1 90 ? -9.276 0.003 -2.653 1.00 86.25 90 ALA A N 1
ATOM 716 C CA . ALA A 1 90 ? -9.437 -1.384 -2.224 1.00 86.25 90 ALA A CA 1
ATOM 717 C C . ALA A 1 90 ? -9.506 -1.555 -0.696 1.00 86.25 90 ALA A C 1
ATOM 719 O O . ALA A 1 90 ? -10.110 -2.516 -0.227 1.00 86.25 90 ALA A O 1
ATOM 720 N N . SER A 1 91 ? -8.925 -0.637 0.089 1.00 83.44 91 SER A N 1
ATOM 721 C CA . SER A 1 91 ? -9.020 -0.693 1.554 1.00 83.44 91 SER A CA 1
ATOM 722 C C . SER A 1 91 ? -10.419 -0.388 2.082 1.00 83.44 91 SER A C 1
ATOM 724 O O . SER A 1 91 ? -10.692 -0.631 3.252 1.00 83.44 91 SER A O 1
ATOM 726 N N . GLY A 1 92 ? -11.304 0.205 1.273 1.00 84.00 92 GLY A N 1
ATOM 727 C CA . GLY A 1 92 ? -12.615 0.677 1.730 1.00 84.00 92 GLY A CA 1
ATOM 728 C C . GLY A 1 92 ? -12.548 1.870 2.695 1.00 84.00 92 GLY A C 1
ATOM 729 O O . GLY A 1 92 ? -13.577 2.456 3.014 1.00 84.00 92 GLY A O 1
ATOM 730 N N . MET A 1 93 ? -11.350 2.302 3.109 1.00 84.69 93 MET A N 1
ATOM 731 C CA . MET A 1 93 ? -11.123 3.424 4.032 1.00 84.69 93 MET A CA 1
ATOM 732 C C . MET A 1 93 ? -11.025 4.775 3.309 1.00 84.69 93 MET A C 1
ATOM 734 O O . MET A 1 93 ? -10.686 5.789 3.920 1.00 84.69 93 MET A O 1
ATOM 738 N N . ALA A 1 94 ? -11.308 4.812 2.002 1.00 81.75 94 ALA A N 1
ATOM 739 C CA . ALA A 1 94 ? -11.208 6.015 1.177 1.00 81.75 94 ALA A CA 1
ATOM 740 C C . ALA A 1 94 ? -12.106 7.169 1.666 1.00 81.75 94 ALA A C 1
ATOM 742 O O . ALA A 1 94 ? -11.751 8.330 1.480 1.00 81.75 94 ALA A O 1
ATOM 743 N N . HIS A 1 95 ? -13.221 6.851 2.328 1.00 85.38 95 HIS A N 1
ATOM 744 C CA . HIS A 1 95 ? -14.157 7.821 2.902 1.00 85.38 95 HIS A CA 1
ATOM 745 C C . HIS A 1 95 ? -13.646 8.482 4.193 1.00 85.38 95 HIS A C 1
ATOM 747 O O . HIS A 1 95 ? -14.109 9.560 4.553 1.00 85.38 95 HIS A O 1
ATOM 753 N N . LEU A 1 96 ? -12.694 7.853 4.891 1.00 86.19 96 LEU A N 1
ATOM 754 C CA . LEU A 1 96 ? -12.120 8.394 6.121 1.00 86.19 96 LEU A CA 1
ATOM 755 C C . LEU A 1 96 ? -11.126 9.508 5.804 1.00 86.19 96 LEU A C 1
ATOM 757 O O . LEU A 1 96 ? -10.373 9.410 4.827 1.00 86.19 96 LEU A O 1
ATOM 761 N N . LYS A 1 97 ? -11.078 10.537 6.656 1.00 87.38 97 LYS A N 1
ATOM 762 C CA . LYS A 1 97 ? -10.034 11.564 6.585 1.00 87.38 97 LYS A CA 1
ATOM 763 C C . LYS A 1 97 ? -8.680 10.959 6.948 1.00 87.38 97 LYS A C 1
ATOM 765 O O . LYS A 1 97 ? -8.596 9.908 7.580 1.00 87.38 97 LYS A O 1
ATOM 770 N N . LYS A 1 98 ? -7.598 11.631 6.552 1.00 83.81 98 LYS A N 1
ATOM 771 C CA . LYS A 1 98 ? -6.232 11.168 6.839 1.00 83.81 98 LYS A CA 1
ATOM 772 C C . LYS A 1 98 ? -5.990 11.002 8.345 1.00 83.81 98 LYS A C 1
ATOM 774 O O . LYS A 1 98 ? -5.484 9.966 8.750 1.00 83.81 98 LYS A O 1
ATOM 779 N N . GLU A 1 99 ? -6.424 11.973 9.143 1.00 86.56 99 GLU A N 1
ATOM 780 C CA . GLU A 1 99 ? -6.318 11.956 10.610 1.00 86.56 99 GLU A CA 1
ATOM 781 C C . GLU A 1 99 ? -7.020 10.735 11.221 1.00 86.56 99 GLU A C 1
ATOM 783 O O . GLU A 1 99 ? -6.448 10.033 12.051 1.00 86.56 99 GLU A O 1
ATOM 788 N N . ASP A 1 100 ? -8.232 10.423 10.757 1.00 87.19 100 ASP A N 1
ATOM 789 C CA . ASP A 1 100 ? -8.982 9.258 11.235 1.00 87.19 100 ASP A CA 1
ATOM 790 C C . ASP A 1 100 ? -8.267 7.954 10.869 1.00 87.19 100 ASP A C 1
ATOM 792 O O . ASP A 1 100 ? -8.179 7.035 11.678 1.00 87.19 100 ASP A O 1
ATOM 796 N N . ARG A 1 101 ? -7.682 7.872 9.667 1.00 84.62 101 ARG A N 1
ATOM 797 C CA . ARG A 1 101 ? -6.879 6.707 9.269 1.00 84.62 101 ARG A CA 1
ATOM 798 C C . ARG A 1 101 ? -5.628 6.556 10.125 1.00 84.62 101 ARG A C 1
ATOM 800 O O . ARG A 1 101 ? -5.292 5.432 10.479 1.00 84.62 101 ARG A O 1
ATOM 807 N N . GLU A 1 102 ? -4.954 7.656 10.455 1.00 85.62 102 GLU A N 1
ATOM 808 C CA . GLU A 1 102 ? -3.776 7.649 11.329 1.00 85.62 102 GLU A CA 1
ATOM 809 C C . GLU A 1 102 ? -4.133 7.183 12.744 1.00 85.62 102 GLU A C 1
ATOM 811 O O . GLU A 1 102 ? -3.400 6.381 13.314 1.00 85.62 102 GLU A O 1
ATOM 816 N N . ARG A 1 103 ? -5.297 7.580 13.275 1.00 87.50 103 ARG A N 1
ATOM 817 C CA . ARG A 1 103 ? -5.811 7.081 14.565 1.00 87.50 103 ARG A CA 1
ATOM 818 C C . ARG A 1 103 ? -6.133 5.590 14.547 1.00 87.50 103 ARG A C 1
ATOM 820 O O . ARG A 1 103 ? -5.952 4.914 15.553 1.00 87.50 103 ARG A O 1
ATOM 827 N N . LEU A 1 104 ? -6.606 5.074 13.414 1.00 87.06 104 LEU A N 1
ATOM 828 C CA . LEU A 1 104 ? -6.914 3.652 13.245 1.00 87.06 104 LEU A CA 1
ATOM 829 C C . LEU A 1 104 ? -5.678 2.799 12.954 1.00 87.06 104 LEU A C 1
ATOM 831 O O . LEU A 1 104 ? -5.705 1.588 13.161 1.00 87.06 104 LEU A O 1
ATOM 835 N N . PHE A 1 105 ? -4.597 3.409 12.474 1.00 85.06 105 PHE A N 1
ATOM 836 C CA . PHE A 1 105 ? -3.400 2.704 12.041 1.00 85.06 105 PHE A CA 1
ATOM 837 C C . PHE A 1 105 ? -2.753 1.801 13.116 1.00 85.06 105 PHE A C 1
ATOM 839 O O . PHE A 1 105 ? -2.361 0.682 12.778 1.00 85.06 105 PHE A O 1
ATOM 846 N N . PRO A 1 106 ? -2.677 2.198 14.404 1.00 87.75 106 PRO A N 1
ATOM 847 C CA . PRO A 1 106 ? -2.182 1.330 15.476 1.00 87.75 106 PRO A CA 1
ATOM 848 C C . PRO A 1 106 ? -2.990 0.039 15.664 1.00 87.75 106 PRO A C 1
ATOM 850 O O . PRO A 1 106 ? -2.452 -0.948 16.152 1.00 87.75 106 PRO A O 1
ATOM 853 N N . LEU A 1 107 ? -4.262 0.021 15.252 1.00 86.50 107 LEU A N 1
ATOM 854 C CA . LEU A 1 107 ? -5.170 -1.125 15.387 1.00 86.50 107 LEU A CA 1
ATOM 855 C C . LEU A 1 107 ? -5.107 -2.090 14.190 1.00 86.50 107 LEU A C 1
ATOM 857 O O . LEU A 1 107 ? -5.894 -3.036 14.120 1.00 86.50 107 LEU A O 1
ATOM 861 N N . ARG A 1 108 ? -4.190 -1.867 13.237 1.00 85.00 108 ARG A N 1
ATOM 862 C CA . ARG A 1 108 ? -4.056 -2.672 12.007 1.00 85.00 108 ARG A CA 1
ATOM 863 C C . ARG A 1 108 ? -3.824 -4.161 12.268 1.00 85.00 108 ARG A C 1
ATOM 865 O O . ARG A 1 108 ? -4.298 -4.996 11.506 1.00 85.00 108 ARG A O 1
ATOM 872 N N . ASP A 1 109 ? -3.107 -4.471 13.347 1.00 84.19 109 ASP A N 1
ATOM 873 C CA . ASP A 1 109 ? -2.728 -5.832 13.730 1.00 84.19 109 ASP A CA 1
ATOM 874 C C . ASP A 1 109 ? -3.806 -6.481 14.627 1.00 84.19 109 ASP A C 1
ATOM 876 O O . ASP A 1 109 ? -3.663 -7.616 15.079 1.00 84.19 109 ASP A O 1
ATOM 880 N N . GLY A 1 110 ? -4.918 -5.770 14.846 1.00 85.50 110 GLY A N 1
ATOM 881 C CA . GLY A 1 110 ? -6.008 -6.169 15.721 1.00 85.50 110 GLY A CA 1
ATOM 882 C C . GLY A 1 110 ? -5.824 -5.697 17.161 1.00 85.50 110 GLY A C 1
ATOM 883 O O . GLY A 1 110 ? -4.934 -4.916 17.489 1.00 85.50 110 GLY A O 1
ATOM 884 N N . ILE A 1 111 ? -6.717 -6.170 18.024 1.00 87.19 111 ILE A N 1
ATOM 885 C CA . ILE A 1 111 ? -6.751 -5.846 19.449 1.00 87.19 111 ILE A CA 1
ATOM 886 C C . ILE A 1 111 ? -6.530 -7.128 20.245 1.00 87.19 111 ILE A C 1
ATOM 888 O O . ILE A 1 111 ? -7.057 -8.192 19.908 1.00 87.19 111 ILE A O 1
ATOM 892 N N . ASN A 1 112 ? -5.757 -7.018 21.320 1.00 85.75 112 ASN A N 1
ATOM 893 C CA . ASN A 1 112 ? -5.619 -8.085 22.300 1.00 85.75 112 ASN A CA 1
ATOM 894 C C . ASN A 1 112 ? -6.815 -8.054 23.250 1.00 85.75 112 ASN A C 1
ATOM 896 O O . ASN A 1 112 ? -7.047 -7.048 23.919 1.00 85.75 112 ASN A O 1
ATOM 900 N N . LEU A 1 113 ? -7.552 -9.160 23.334 1.00 81.62 113 LEU A N 1
ATOM 901 C CA . LEU A 1 113 ? -8.569 -9.309 24.369 1.00 81.62 113 LEU A CA 1
ATOM 902 C C . LEU A 1 113 ? -7.912 -9.760 25.670 1.00 81.62 113 LEU A C 1
ATOM 904 O O . LEU A 1 113 ? -7.176 -10.749 25.700 1.00 81.62 113 LEU A O 1
ATOM 908 N N . PHE A 1 114 ? -8.230 -9.056 26.750 1.00 80.19 114 PHE A N 1
ATOM 909 C CA . PHE A 1 114 ? -7.869 -9.454 28.101 1.00 80.19 114 PHE A CA 1
ATOM 910 C C . PHE A 1 114 ? -9.120 -9.905 28.838 1.00 80.19 114 PHE A C 1
ATOM 912 O O . PHE A 1 114 ? -10.163 -9.254 28.791 1.00 80.19 114 PHE A O 1
ATOM 919 N N . ARG A 1 115 ? -9.017 -11.048 29.515 1.00 81.19 115 ARG A N 1
ATOM 920 C CA . ARG A 1 115 ? -10.082 -11.526 30.388 1.00 81.19 115 ARG A CA 1
ATOM 921 C C . ARG A 1 115 ? -9.993 -10.778 31.713 1.00 81.19 115 ARG A C 1
ATOM 923 O O . ARG A 1 115 ? -8.944 -10.792 32.352 1.00 81.19 115 ARG A O 1
ATOM 930 N N . LEU A 1 116 ? -11.096 -10.165 32.128 1.00 83.94 116 LEU A N 1
ATOM 931 C CA . LEU A 1 116 ? -11.210 -9.579 33.460 1.00 83.94 116 LEU A CA 1
ATOM 932 C C . LEU A 1 116 ? -11.274 -10.693 34.507 1.00 83.94 116 LEU A C 1
ATOM 934 O O . LEU A 1 116 ? -11.912 -11.724 34.287 1.00 83.94 116 LEU A O 1
ATOM 938 N N . ALA A 1 117 ? -10.583 -10.488 35.628 1.00 84.19 117 ALA A N 1
ATOM 939 C CA . ALA A 1 117 ? -10.535 -11.472 36.704 1.00 84.19 117 ALA A CA 1
ATOM 940 C C . ALA A 1 117 ? -11.894 -11.597 37.412 1.00 84.19 117 ALA A C 1
ATOM 942 O O . ALA A 1 117 ? -12.373 -12.712 37.585 1.00 84.19 117 ALA A O 1
ATOM 943 N N . ASN A 1 118 ? -12.524 -10.462 37.739 1.00 88.38 118 ASN A N 1
ATOM 944 C CA . ASN A 1 118 ? -13.788 -10.365 38.473 1.00 88.38 118 ASN A CA 1
ATOM 945 C C . ASN A 1 118 ? -14.694 -9.271 37.883 1.00 88.38 118 ASN A C 1
ATOM 947 O O . ASN A 1 118 ? -14.202 -8.341 37.243 1.00 88.38 118 ASN A O 1
ATOM 951 N N . GLU A 1 119 ? -15.995 -9.351 38.175 1.00 87.81 119 GLU A N 1
ATOM 952 C CA . GLU A 1 119 ? -17.015 -8.366 37.778 1.00 87.81 119 GLU A CA 1
ATOM 953 C C . GLU A 1 119 ? -16.744 -6.973 38.359 1.00 87.81 119 GLU A C 1
ATOM 955 O O . GLU A 1 119 ? -16.703 -6.009 37.608 1.00 87.81 119 GLU A O 1
ATOM 960 N N . HIS A 1 120 ? -16.396 -6.872 39.647 1.00 89.69 120 HIS A N 1
ATOM 961 C CA . HIS A 1 120 ? -16.042 -5.588 40.273 1.00 89.69 120 HIS A CA 1
ATOM 962 C C . HIS A 1 120 ? -14.922 -4.832 39.548 1.00 89.69 120 HIS A C 1
ATOM 964 O O . HIS A 1 120 ? -14.924 -3.606 39.510 1.00 89.69 120 HIS A O 1
ATOM 970 N N . ARG A 1 121 ? -13.978 -5.548 38.921 1.00 88.38 121 ARG A N 1
ATOM 971 C CA . ARG A 1 121 ? -12.915 -4.906 38.140 1.00 88.38 121 ARG A CA 1
ATOM 972 C C . ARG A 1 121 ? -13.454 -4.267 36.856 1.00 88.38 121 ARG A C 1
ATOM 974 O O . ARG A 1 121 ? -12.869 -3.302 36.379 1.00 88.38 121 ARG A O 1
ATOM 981 N N . ALA A 1 122 ? -14.534 -4.803 36.290 1.00 88.06 122 ALA A N 1
ATOM 982 C CA . ALA A 1 122 ? -15.219 -4.195 35.154 1.00 88.06 122 ALA A CA 1
ATOM 983 C C . ALA A 1 122 ? -15.862 -2.863 35.559 1.00 88.06 122 ALA A C 1
ATOM 985 O O . ALA A 1 122 ? -15.697 -1.880 34.842 1.00 88.06 122 ALA A O 1
ATOM 986 N N . ASP A 1 123 ? -16.519 -2.825 36.722 1.00 91.56 123 ASP A N 1
ATOM 987 C CA . ASP A 1 123 ? -17.174 -1.618 37.240 1.00 91.56 123 ASP A CA 1
ATOM 988 C C . ASP A 1 123 ? -16.166 -0.505 37.537 1.00 91.56 123 ASP A C 1
ATOM 990 O O . ASP A 1 123 ? -16.398 0.650 37.187 1.00 91.56 123 ASP A O 1
ATOM 994 N N . GLU A 1 124 ? -15.014 -0.853 38.122 1.00 92.38 124 GLU A N 1
ATOM 995 C CA . GLU A 1 124 ? -13.909 0.089 38.336 1.00 92.38 124 GLU A CA 1
ATOM 996 C C . GLU A 1 124 ? -13.430 0.710 37.017 1.00 92.38 124 GLU A C 1
ATOM 998 O O . GLU A 1 124 ? -13.322 1.930 36.918 1.00 92.38 124 GLU A O 1
ATOM 1003 N N . ILE A 1 125 ? -13.188 -0.118 35.992 1.00 88.44 125 ILE A N 1
ATOM 1004 C CA . ILE A 1 125 ? -12.749 0.353 34.670 1.00 88.44 125 ILE A CA 1
ATOM 1005 C C . ILE A 1 125 ? -13.828 1.227 34.024 1.00 88.44 125 ILE A C 1
ATOM 1007 O O . ILE A 1 125 ? -13.509 2.251 33.426 1.00 88.44 125 ILE A O 1
ATOM 1011 N N . ALA A 1 126 ? -15.103 0.852 34.145 1.00 87.75 126 ALA A N 1
ATOM 1012 C CA . ALA A 1 126 ? -16.207 1.632 33.600 1.00 87.75 126 ALA A CA 1
ATOM 1013 C C . ALA A 1 126 ? -16.313 3.006 34.275 1.00 87.75 126 ALA A C 1
ATOM 1015 O O . ALA A 1 126 ? -16.464 4.008 33.580 1.00 87.75 126 ALA A O 1
ATOM 1016 N N . ALA A 1 127 ? -16.189 3.070 35.604 1.00 91.88 127 ALA A N 1
ATOM 1017 C CA . ALA A 1 127 ? -16.204 4.326 36.349 1.00 91.88 127 ALA A CA 1
ATOM 1018 C C . ALA A 1 127 ? -15.008 5.225 35.993 1.00 91.88 127 ALA A C 1
ATOM 1020 O O . ALA A 1 127 ? -15.184 6.430 35.816 1.00 91.88 127 ALA A O 1
ATOM 1021 N N . GLU A 1 128 ? -13.813 4.645 35.846 1.00 90.81 128 GLU A N 1
ATOM 1022 C CA . GLU A 1 128 ? -12.600 5.359 35.432 1.00 90.81 128 GLU A CA 1
ATOM 1023 C C . GLU A 1 128 ? -12.738 5.917 34.007 1.00 90.81 128 GLU A C 1
ATOM 1025 O O . GLU A 1 128 ? -12.524 7.108 33.790 1.00 90.81 128 GLU A O 1
ATOM 1030 N N . MET A 1 129 ? -13.207 5.099 33.056 1.00 87.44 129 MET A N 1
ATOM 1031 C CA . MET A 1 129 ? -13.492 5.551 31.690 1.00 87.44 129 MET A CA 1
ATOM 1032 C C . MET A 1 129 ? -14.552 6.655 31.668 1.00 87.44 129 MET A C 1
ATOM 1034 O O . MET A 1 129 ? -14.379 7.656 30.982 1.00 87.44 129 MET A O 1
ATOM 1038 N N . GLN A 1 130 ? -15.643 6.502 32.424 1.00 86.88 130 GLN A N 1
ATOM 1039 C CA . GLN A 1 130 ? -16.708 7.503 32.501 1.00 86.88 130 GLN A CA 1
ATOM 1040 C C . GLN A 1 130 ? -16.185 8.845 33.040 1.00 86.88 130 GLN A C 1
ATOM 1042 O O . GLN A 1 130 ? -16.647 9.892 32.602 1.00 86.88 130 GLN A O 1
ATOM 1047 N N . ALA A 1 131 ? -15.218 8.830 33.962 1.00 89.69 131 ALA A N 1
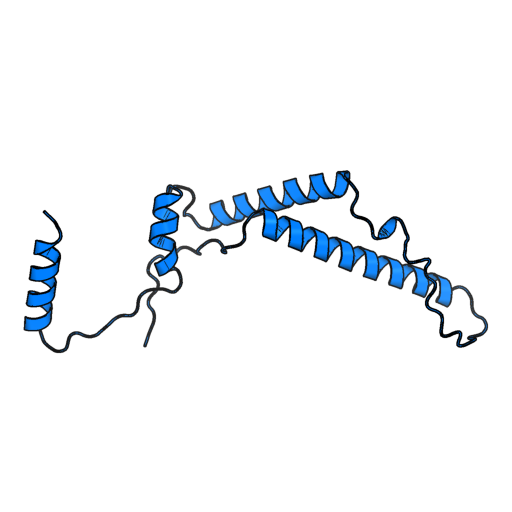ATOM 1048 C CA . ALA A 1 131 ? -14.605 10.042 34.501 1.00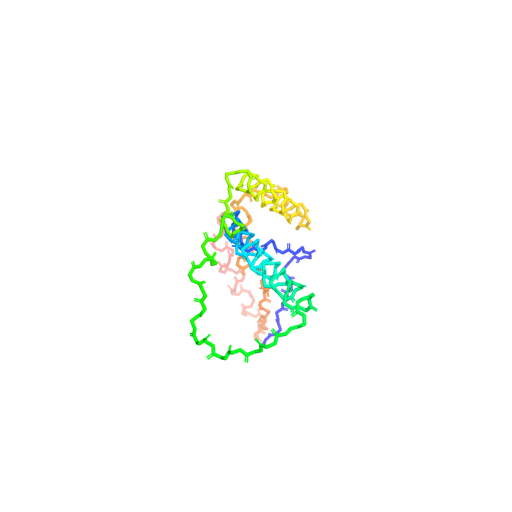 89.69 131 ALA A CA 1
ATOM 1049 C C . ALA A 1 131 ? -13.693 10.771 33.491 1.00 89.69 131 ALA A C 1
ATOM 1051 O O . ALA A 1 131 ? -13.523 11.985 33.603 1.00 89.69 131 ALA A O 1
ATOM 1052 N N . GLU A 1 132 ? -13.125 10.066 32.506 1.00 85.12 132 GLU A N 1
ATOM 1053 C CA . GLU A 1 132 ? -12.315 10.659 31.427 1.00 85.12 132 GLU A CA 1
ATOM 1054 C C . GLU A 1 132 ? -13.151 11.311 30.309 1.00 85.12 132 GLU A C 1
ATOM 1056 O O . GLU A 1 132 ? -12.622 12.136 29.560 1.00 85.12 132 GLU A O 1
ATOM 1061 N N . PHE A 1 133 ? -14.443 10.981 30.193 1.00 72.12 133 PHE A N 1
ATOM 1062 C CA . PHE A 1 133 ? -15.367 11.582 29.224 1.00 72.12 133 PHE A CA 1
ATOM 1063 C C . PHE A 1 133 ? -16.284 12.622 29.908 1.00 72.12 133 PHE A C 1
ATOM 1065 O O . PHE A 1 133 ? -17.314 12.229 30.459 1.00 72.12 133 PHE A O 1
ATOM 1072 N N . PRO A 1 134 ? -15.945 13.930 29.894 1.00 58.34 134 PRO A N 1
ATOM 1073 C CA . PRO A 1 134 ? -16.836 14.990 30.376 1.00 58.34 134 PRO A CA 1
ATOM 1074 C C . PRO A 1 134 ? -18.046 15.230 29.461 1.00 58.34 134 PRO A C 1
ATOM 1076 O O . PRO A 1 134 ? -17.917 15.058 28.224 1.00 58.34 134 PRO A O 1
#

pLDDT: mean 78.89, std 14.33, range [43.12, 94.69]